Protein AF-A0AA42ED99-F1 (afdb_monomer_lite)

Organism: Glaesserella parasuis (NCBI:txid738)

InterPro domains:
  IPR004104 Gfo/Idh/MocA-like oxidoreductase, C-terminal [PF02894] (2-48)

pLDDT: mean 95.19, std 4.18, range [69.62, 98.44]

Structure (mmCIF, N/CA/C/O backbone):
data_AF-A0AA42ED99-F1
#
_entry.id   AF-A0AA42ED99-F1
#
loop_
_atom_site.group_PDB
_atom_site.id
_atom_site.type_symbol
_atom_site.label_atom_id
_atom_site.label_alt_id
_atom_site.label_comp_id
_atom_site.label_asym_id
_atom_site.label_entity_id
_atom_site.label_seq_id
_atom_site.pdbx_PDB_ins_code
_atom_site.Cartn_x
_atom_site.Cartn_y
_atom_site.Cartn_z
_atom_site.occupancy
_atom_site.B_iso_or_equiv
_atom_site.auth_seq_id
_atom_site.auth_comp_id
_atom_site.auth_asym_id
_atom_site.auth_atom_id
_atom_site.pdbx_PDB_model_num
ATOM 1 N N . MET A 1 1 ? 12.443 15.073 -10.761 1.00 88.12 1 MET A N 1
ATOM 2 C CA . MET A 1 1 ? 11.763 14.203 -11.748 1.00 88.12 1 MET A CA 1
ATOM 3 C C . MET A 1 1 ? 12.715 13.393 -12.637 1.00 88.12 1 MET A C 1
ATOM 5 O O . MET A 1 1 ? 12.234 12.721 -13.535 1.00 88.12 1 MET A O 1
ATOM 9 N N . LYS A 1 2 ? 14.037 13.385 -12.380 1.00 93.38 2 LYS A N 1
ATOM 10 C CA . LYS A 1 2 ? 15.023 12.699 -13.235 1.00 93.38 2 LYS A CA 1
ATOM 11 C C . LYS A 1 2 ? 14.783 11.186 -13.350 1.00 93.38 2 LYS A C 1
ATOM 13 O O . LYS A 1 2 ? 14.622 10.701 -14.454 1.00 93.38 2 LYS A O 1
ATOM 18 N N . TYR A 1 3 ? 14.646 10.480 -12.224 1.00 93.00 3 TYR A N 1
ATOM 19 C CA . TYR A 1 3 ? 14.434 9.025 -12.223 1.00 93.00 3 TYR A CA 1
ATOM 20 C C . TYR A 1 3 ? 13.175 8.610 -12.996 1.00 93.00 3 TYR A C 1
ATOM 22 O O . TYR A 1 3 ? 13.239 7.770 -13.882 1.00 93.00 3 TYR A O 1
ATOM 30 N N . LEU A 1 4 ? 12.044 9.269 -12.723 1.00 94.62 4 LEU A N 1
ATOM 31 C CA . LEU A 1 4 ? 10.802 9.055 -13.467 1.00 94.62 4 LEU A CA 1
ATOM 32 C C . LEU A 1 4 ? 10.993 9.303 -14.969 1.00 94.62 4 LEU A C 1
ATOM 34 O O . LEU A 1 4 ? 10.578 8.482 -15.777 1.00 94.62 4 LEU A O 1
ATOM 38 N N . ASN A 1 5 ? 11.621 10.422 -15.338 1.00 96.31 5 ASN A N 1
ATOM 39 C CA . ASN A 1 5 ? 11.872 10.751 -16.736 1.00 96.31 5 ASN A CA 1
ATOM 40 C C . ASN A 1 5 ? 12.718 9.675 -17.422 1.00 96.31 5 ASN A C 1
ATOM 42 O O . ASN A 1 5 ? 12.366 9.233 -18.508 1.00 96.31 5 ASN A O 1
ATOM 46 N N . ASP A 1 6 ? 13.798 9.231 -16.790 1.00 96.12 6 ASP A N 1
A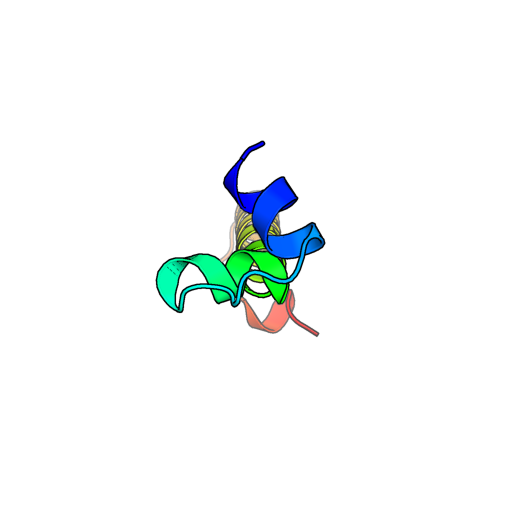TOM 47 C CA . ASP A 1 6 ? 14.702 8.242 -17.371 1.00 96.12 6 ASP A CA 1
ATOM 48 C C . ASP A 1 6 ? 14.005 6.878 -17.552 1.00 96.12 6 ASP A C 1
ATOM 50 O O . ASP A 1 6 ? 14.163 6.243 -18.595 1.00 96.12 6 ASP A O 1
ATOM 54 N N . ILE A 1 7 ? 13.156 6.465 -16.597 1.00 95.19 7 ILE A N 1
ATOM 55 C CA . ILE A 1 7 ? 12.301 5.269 -16.718 1.00 95.19 7 ILE A CA 1
ATOM 56 C C . ILE A 1 7 ? 11.345 5.390 -17.912 1.00 95.19 7 ILE A C 1
ATOM 58 O O . ILE A 1 7 ? 11.232 4.459 -18.707 1.00 95.19 7 ILE A O 1
ATOM 62 N N . LEU A 1 8 ? 10.697 6.547 -18.088 1.00 95.62 8 LEU A N 1
ATOM 63 C CA . LEU A 1 8 ? 9.808 6.797 -19.231 1.00 95.62 8 LEU A CA 1
ATOM 64 C C . LEU A 1 8 ? 10.547 6.786 -20.581 1.00 95.62 8 LEU A C 1
ATOM 66 O O . LEU A 1 8 ? 9.923 6.533 -21.608 1.00 95.62 8 LEU A O 1
ATOM 70 N N . HIS A 1 9 ? 11.863 7.017 -20.582 1.00 97.00 9 HIS A N 1
ATOM 71 C CA . HIS A 1 9 ? 12.726 6.948 -21.767 1.00 97.00 9 HIS A CA 1
ATO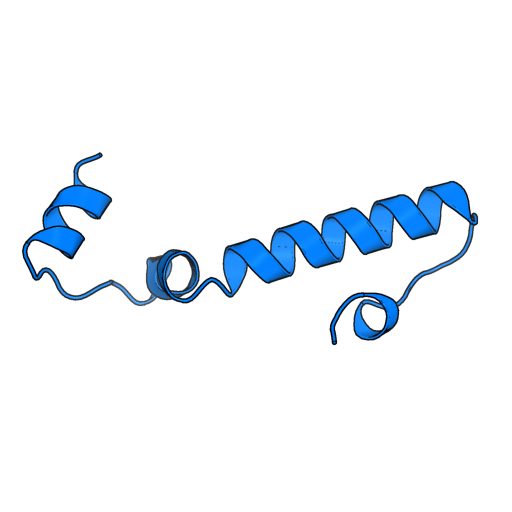M 72 C C . HIS A 1 9 ? 13.449 5.593 -21.922 1.00 97.00 9 HIS A C 1
ATOM 74 O O . HIS A 1 9 ? 14.363 5.478 -22.737 1.00 97.00 9 HIS A O 1
ATOM 80 N N . GLY A 1 10 ? 13.039 4.553 -21.185 1.00 93.38 10 GLY A N 1
ATOM 81 C CA . GLY A 1 10 ? 13.503 3.175 -21.393 1.00 93.38 10 GLY A CA 1
ATOM 82 C C . GLY A 1 10 ? 14.645 2.714 -20.485 1.00 93.38 10 GLY A C 1
ATOM 83 O O . GLY A 1 10 ? 15.208 1.643 -20.717 1.00 93.38 10 GLY A O 1
ATOM 84 N N . MET A 1 11 ? 14.991 3.476 -19.442 1.00 94.81 11 MET A N 1
ATOM 85 C CA . MET A 1 11 ? 15.862 2.977 -18.375 1.00 94.81 11 MET A CA 1
ATOM 86 C C . MET A 1 11 ? 15.211 1.770 -17.682 1.00 94.81 11 MET A C 1
ATOM 88 O O . MET A 1 11 ? 14.024 1.791 -17.358 1.00 94.81 11 M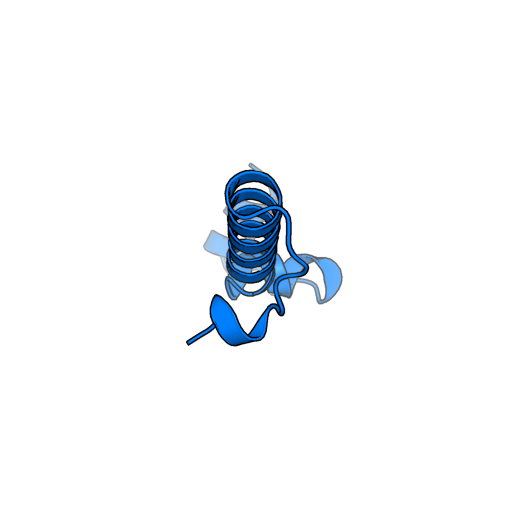ET A O 1
ATOM 92 N N . GLN A 1 12 ? 16.000 0.728 -17.411 1.00 93.50 12 GLN A N 1
ATOM 93 C CA . GLN A 1 12 ? 15.555 -0.401 -16.594 1.00 93.50 12 GLN A CA 1
ATOM 94 C C . GLN A 1 12 ? 15.472 0.013 -15.114 1.00 93.50 12 GLN A C 1
ATOM 96 O O . GLN A 1 12 ? 16.418 0.621 -14.602 1.00 93.50 12 GLN A O 1
ATOM 101 N N . PRO A 1 13 ? 14.371 -0.296 -14.411 1.00 90.00 13 PRO A N 1
ATOM 102 C CA . PRO A 1 13 ? 14.230 0.044 -13.004 1.00 90.00 13 PRO A CA 1
ATOM 103 C C . PRO A 1 13 ? 15.201 -0.742 -12.122 1.00 90.00 13 PRO A C 1
ATOM 105 O O . PRO A 1 13 ? 15.482 -1.913 -12.363 1.00 90.00 13 PRO A O 1
ATOM 108 N N . ASN A 1 14 ? 15.690 -0.083 -11.072 1.00 92.00 14 ASN A N 1
ATOM 109 C CA . ASN A 1 14 ? 16.547 -0.708 -10.066 1.00 92.00 14 ASN A CA 1
ATOM 110 C C . ASN A 1 14 ? 15.684 -1.518 -9.084 1.00 92.00 14 ASN A C 1
ATOM 112 O O . ASN A 1 14 ? 14.560 -1.110 -8.780 1.00 92.00 14 ASN A O 1
ATOM 116 N N . GLU A 1 15 ? 16.222 -2.609 -8.537 1.00 92.19 15 GLU A N 1
ATOM 117 C CA . GLU A 1 15 ? 15.544 -3.462 -7.550 1.00 92.19 15 GLU A CA 1
ATOM 118 C C . GLU A 1 15 ? 15.075 -2.671 -6.318 1.00 92.19 15 GLU A C 1
ATOM 120 O O . GLU A 1 15 ? 14.010 -2.946 -5.774 1.00 92.19 15 GLU A O 1
ATOM 125 N N . GLU A 1 16 ? 15.813 -1.631 -5.923 1.00 93.31 16 GLU A N 1
ATOM 126 C CA . GLU A 1 16 ? 15.449 -0.752 -4.804 1.00 93.31 16 GLU A CA 1
ATOM 127 C C . GLU A 1 16 ? 14.127 0.005 -5.036 1.00 93.31 16 GLU A C 1
ATOM 129 O O . GLU A 1 16 ? 13.321 0.163 -4.118 1.00 93.31 16 GLU A O 1
ATOM 134 N N . PHE A 1 17 ? 13.870 0.456 -6.269 1.00 94.06 17 PHE A N 1
ATOM 135 C CA . PHE A 1 17 ? 12.727 1.319 -6.594 1.00 94.06 17 PHE A CA 1
ATOM 136 C C . PHE A 1 17 ? 11.613 0.600 -7.351 1.00 94.06 17 PHE A C 1
ATOM 138 O O . PHE A 1 17 ? 10.554 1.186 -7.581 1.00 94.06 17 PHE A O 1
ATOM 145 N N . ILE A 1 18 ? 11.806 -0.669 -7.71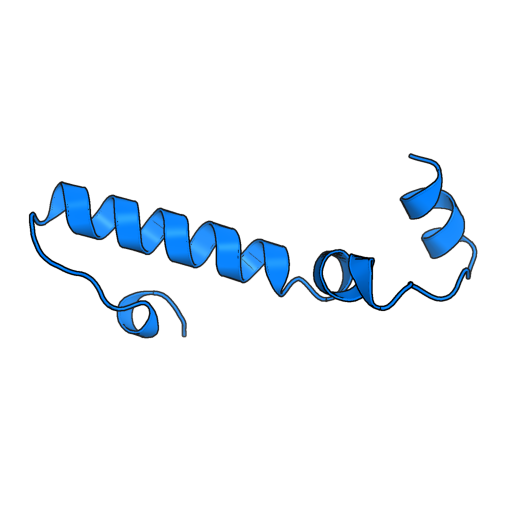8 1.00 95.31 18 ILE A N 1
ATOM 146 C CA . ILE A 1 18 ? 10.841 -1.427 -8.521 1.00 95.31 18 ILE A CA 1
ATOM 147 C C . ILE A 1 18 ? 9.451 -1.455 -7.874 1.00 95.31 18 ILE A C 1
ATOM 149 O O . ILE A 1 18 ? 8.443 -1.293 -8.559 1.00 95.31 18 ILE A O 1
ATOM 153 N N . LYS A 1 19 ? 9.385 -1.533 -6.538 1.00 95.19 19 LYS A N 1
ATOM 154 C CA . LYS A 1 19 ? 8.126 -1.547 -5.778 1.00 95.19 19 LYS A CA 1
ATOM 155 C C . LYS A 1 19 ? 7.318 -0.253 -5.884 1.00 95.19 19 LYS A C 1
ATOM 157 O O . LYS A 1 19 ? 6.105 -0.266 -5.670 1.00 95.19 19 LYS A O 1
ATOM 162 N N . LEU A 1 20 ? 7.978 0.859 -6.215 1.00 95.56 20 LEU A N 1
ATOM 163 C CA . LEU A 1 20 ? 7.325 2.143 -6.473 1.00 95.56 20 LEU A CA 1
ATOM 164 C C . LEU A 1 20 ? 6.655 2.174 -7.853 1.00 95.56 20 LEU A C 1
ATOM 166 O O . LEU A 1 20 ? 5.738 2.961 -8.063 1.00 95.56 20 LEU A O 1
ATOM 170 N N . LEU A 1 21 ? 7.087 1.310 -8.778 1.00 94.75 21 LEU A N 1
ATOM 171 C CA . LEU A 1 21 ? 6.540 1.198 -10.131 1.00 94.75 21 LEU A CA 1
ATOM 172 C C . LEU A 1 21 ? 5.491 0.084 -10.242 1.00 94.75 21 LEU A C 1
ATOM 174 O O . LEU A 1 21 ? 4.515 0.237 -10.969 1.00 94.75 21 LEU A O 1
ATOM 178 N N . THR A 1 22 ? 5.647 -1.016 -9.498 1.00 94.81 22 THR A N 1
ATOM 179 C CA . THR A 1 22 ? 4.676 -2.131 -9.481 1.00 94.81 22 THR A CA 1
ATOM 180 C C . THR A 1 22 ? 3.392 -1.806 -8.713 1.00 94.81 22 THR A C 1
ATOM 182 O O . THR A 1 22 ? 2.406 -2.535 -8.811 1.00 94.81 22 THR A O 1
ATOM 185 N N . GLY A 1 23 ? 3.394 -0.727 -7.925 1.00 93.56 23 GLY A N 1
ATOM 186 C CA . GLY A 1 23 ? 2.284 -0.335 -7.057 1.00 93.56 23 GLY A CA 1
ATOM 187 C C . GLY A 1 23 ? 2.234 -1.079 -5.718 1.00 93.56 23 GLY A C 1
ATOM 188 O O . GLY A 1 23 ? 1.375 -0.762 -4.897 1.00 93.56 23 GLY A O 1
ATOM 189 N N . GLU A 1 24 ? 3.153 -2.018 -5.461 1.00 94.81 24 GLU A N 1
ATOM 190 C CA . GLU A 1 24 ? 3.231 -2.773 -4.202 1.00 94.81 24 GLU A CA 1
ATOM 191 C C . GLU A 1 24 ? 3.401 -1.833 -3.002 1.00 94.81 24 GLU A C 1
ATOM 193 O O . GLU A 1 24 ? 2.619 -1.887 -2.055 1.00 94.81 24 GLU A O 1
ATOM 198 N N . ALA A 1 25 ? 4.373 -0.917 -3.070 1.00 94.56 25 ALA A N 1
ATOM 199 C CA . ALA A 1 25 ? 4.655 0.006 -1.974 1.00 94.56 25 ALA A CA 1
ATOM 200 C C . ALA A 1 25 ? 3.480 0.960 -1.705 1.00 94.56 25 ALA A C 1
ATOM 202 O O . ALA A 1 25 ? 3.140 1.218 -0.552 1.00 94.56 25 ALA A O 1
ATOM 203 N N . ALA A 1 26 ? 2.833 1.450 -2.768 1.00 95.75 26 ALA A N 1
ATOM 204 C CA . ALA A 1 26 ? 1.685 2.343 -2.650 1.00 95.75 26 ALA A CA 1
ATOM 205 C C . ALA A 1 26 ? 0.493 1.634 -1.989 1.00 95.75 26 ALA A C 1
ATOM 207 O O . ALA A 1 26 ? -0.070 2.148 -1.024 1.00 95.75 26 ALA A O 1
ATOM 208 N N . ARG A 1 27 ? 0.140 0.429 -2.457 1.00 96.31 27 ARG A N 1
ATOM 209 C CA . ARG A 1 27 ? -0.963 -0.354 -1.880 1.00 96.31 27 ARG A CA 1
ATOM 210 C C . ARG A 1 27 ? -0.677 -0.752 -0.435 1.00 96.31 27 ARG A C 1
ATOM 212 O O . ARG A 1 27 ? -1.554 -0.597 0.405 1.00 96.31 27 ARG A O 1
ATOM 219 N N . ALA A 1 28 ? 0.541 -1.199 -0.129 1.00 96.38 28 ALA A N 1
ATOM 220 C CA . ALA A 1 28 ? 0.930 -1.579 1.228 1.00 96.38 28 ALA A CA 1
ATOM 221 C C . ALA A 1 28 ? 0.850 -0.399 2.213 1.00 96.38 28 ALA A C 1
ATOM 223 O O . ALA A 1 28 ? 0.352 -0.558 3.330 1.00 96.38 28 ALA A O 1
ATOM 224 N N . ALA A 1 29 ? 1.296 0.791 1.792 1.00 97.25 29 ALA A N 1
ATOM 225 C CA . ALA A 1 29 ? 1.240 1.994 2.617 1.00 97.25 29 ALA A CA 1
ATOM 226 C C . ALA A 1 29 ? -0.205 2.390 2.952 1.00 97.25 29 ALA A C 1
ATOM 228 O O . ALA A 1 29 ? -0.524 2.615 4.120 1.00 97.25 29 ALA A O 1
ATOM 229 N N . ILE A 1 30 ? -1.088 2.426 1.948 1.00 97.56 30 ILE A N 1
ATOM 230 C CA . ILE A 1 30 ? -2.494 2.796 2.155 1.00 97.56 30 ILE A CA 1
ATOM 231 C C . ILE A 1 30 ? -3.242 1.719 2.945 1.00 97.56 3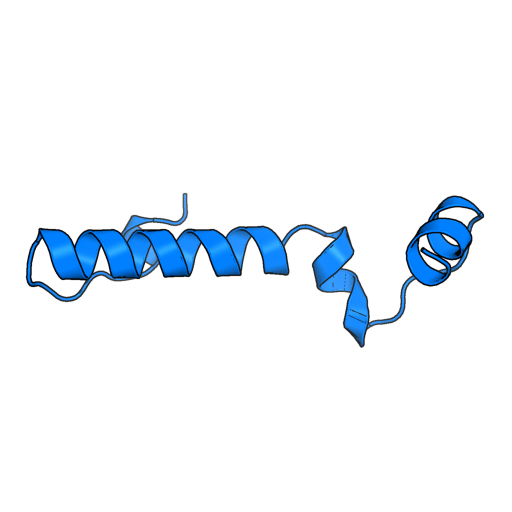0 ILE A C 1
ATOM 233 O O . ILE A 1 30 ? -3.916 2.055 3.912 1.00 97.56 30 ILE A O 1
ATOM 237 N N . ALA A 1 31 ? -3.045 0.434 2.637 1.00 97.38 31 ALA A N 1
ATOM 238 C CA . ALA A 1 31 ? -3.683 -0.653 3.381 1.00 97.38 31 ALA A CA 1
ATOM 239 C C . ALA A 1 31 ? -3.327 -0.620 4.880 1.00 97.38 31 ALA A C 1
ATOM 241 O O . ALA A 1 31 ? -4.180 -0.825 5.741 1.00 97.38 31 ALA A O 1
ATOM 242 N N . THR A 1 32 ? -2.073 -0.294 5.207 1.00 97.88 32 THR A N 1
ATOM 243 C CA . THR A 1 32 ? -1.639 -0.136 6.603 1.00 97.88 32 THR A CA 1
ATOM 244 C C . THR A 1 32 ? -2.265 1.097 7.258 1.00 97.88 32 THR A C 1
ATOM 246 O O . THR A 1 32 ? -2.681 1.036 8.414 1.00 97.88 32 THR A O 1
ATOM 249 N N . ALA A 1 33 ? -2.361 2.217 6.536 1.00 98.06 33 ALA A N 1
ATOM 250 C CA . ALA A 1 33 ? -3.005 3.427 7.042 1.00 98.06 33 ALA A CA 1
ATOM 251 C C . ALA A 1 33 ? -4.504 3.212 7.318 1.00 98.06 33 ALA A C 1
ATOM 253 O O . ALA A 1 33 ? -5.009 3.664 8.350 1.00 98.06 33 ALA A O 1
ATOM 254 N N . ASP A 1 34 ? -5.194 2.474 6.450 1.00 97.81 34 ASP A N 1
ATOM 255 C CA . ASP A 1 34 ? -6.602 2.115 6.615 1.00 97.81 34 ASP A CA 1
ATOM 256 C C . ASP A 1 34 ? -6.800 1.174 7.809 1.00 97.81 34 ASP A C 1
ATOM 258 O O . ASP A 1 34 ? -7.667 1.430 8.647 1.00 97.81 34 ASP A O 1
ATOM 262 N N . ALA A 1 35 ? -5.943 0.156 7.967 1.00 98.06 35 ALA A N 1
ATOM 263 C CA . ALA A 1 35 ? -5.960 -0.732 9.133 1.00 98.06 35 ALA A CA 1
ATOM 264 C C . ALA A 1 35 ? -5.769 0.044 10.447 1.00 98.06 35 ALA A C 1
ATOM 266 O O . ALA A 1 35 ? -6.520 -0.147 11.405 1.00 98.06 35 ALA A O 1
ATOM 267 N N . CYS A 1 36 ? -4.797 0.961 10.492 1.00 97.94 36 CYS A N 1
ATOM 268 C CA . CYS A 1 36 ? -4.557 1.824 11.650 1.00 97.94 36 CYS A CA 1
ATOM 269 C C . CYS A 1 36 ? -5.755 2.739 11.931 1.00 97.94 36 CYS A C 1
ATOM 271 O O . CYS A 1 36 ? -6.169 2.888 13.081 1.00 97.94 36 CYS A O 1
ATOM 273 N N . THR A 1 37 ? -6.343 3.323 10.887 1.00 98.44 37 THR A N 1
ATOM 274 C CA . THR A 1 37 ? -7.532 4.173 11.006 1.00 98.44 37 THR A CA 1
ATOM 275 C C . THR A 1 37 ? -8.713 3.388 11.574 1.00 98.44 37 THR A C 1
ATOM 277 O O . THR A 1 37 ? -9.384 3.860 12.495 1.00 98.44 37 THR A O 1
ATOM 280 N N . LEU A 1 38 ? -8.944 2.171 11.079 1.00 98.00 38 LEU A N 1
ATOM 281 C CA . LEU A 1 38 ? -9.990 1.280 11.577 1.00 98.00 38 LEU A CA 1
ATOM 282 C C . LEU A 1 38 ? -9.727 0.871 13.031 1.00 98.00 38 LEU A C 1
ATOM 284 O O . LEU A 1 38 ? -10.625 0.955 13.866 1.00 98.00 38 LEU A O 1
ATOM 288 N N . SER A 1 39 ? -8.481 0.527 13.359 1.00 98.25 39 SER A N 1
ATOM 289 C CA . SER A 1 39 ? -8.064 0.146 14.710 1.00 98.25 39 SER A CA 1
ATOM 290 C C . SER A 1 39 ? -8.332 1.251 15.731 1.00 98.25 39 SER A C 1
ATOM 292 O O . SER A 1 39 ? -8.900 0.988 16.793 1.00 98.25 39 SER A O 1
ATOM 294 N N . VAL A 1 40 ? -8.002 2.503 15.393 1.00 98.12 40 VAL A N 1
ATOM 295 C CA . VAL A 1 40 ? -8.279 3.667 16.248 1.00 98.12 40 VAL A CA 1
ATOM 296 C C . VAL A 1 40 ? -9.783 3.889 16.415 1.00 98.12 40 VAL A C 1
ATOM 298 O O . VAL A 1 40 ? -10.245 4.136 17.531 1.00 98.12 40 VAL A O 1
ATOM 301 N N . ARG A 1 41 ? -10.560 3.790 15.329 1.00 98.19 41 ARG A N 1
ATOM 302 C CA . ARG A 1 41 ? -12.016 4.015 15.351 1.00 98.19 41 ARG A CA 1
ATOM 303 C C . ARG A 1 41 ? -12.761 2.950 16.153 1.00 98.19 41 ARG A C 1
ATOM 305 O O . ARG A 1 41 ? -13.678 3.291 16.894 1.00 98.19 41 ARG A O 1
ATOM 312 N N . GLU A 1 42 ? -12.362 1.688 16.024 1.00 97.81 42 GLU A N 1
ATOM 313 C CA . GLU A 1 42 ? -13.031 0.547 16.660 1.00 97.81 42 GLU A CA 1
ATOM 314 C C . GLU A 1 42 ? -12.411 0.145 18.006 1.00 97.81 42 GLU A C 1
ATOM 316 O O . GLU A 1 42 ? -12.941 -0.724 18.694 1.00 97.81 42 GLU A O 1
ATOM 321 N N . LYS A 1 43 ? -11.303 0.785 18.411 1.00 97.69 43 LYS A N 1
ATOM 322 C CA . LYS A 1 43 ? -10.550 0.485 19.643 1.00 97.69 43 LYS A CA 1
ATOM 323 C C . LYS A 1 43 ? -10.195 -1.003 19.783 1.00 97.69 43 LYS A C 1
ATOM 325 O O . LYS A 1 43 ? -10.206 -1.553 20.885 1.00 97.69 43 LYS A O 1
ATOM 330 N N . ARG A 1 44 ? -9.850 -1.650 18.669 1.00 97.81 44 ARG A N 1
ATOM 331 C CA . ARG A 1 44 ? -9.405 -3.051 18.621 1.00 97.81 44 ARG A CA 1
ATOM 332 C C . ARG A 1 44 ? -8.197 -3.214 17.710 1.00 97.81 44 ARG A C 1
ATOM 334 O O . ARG A 1 44 ? -7.895 -2.339 16.902 1.00 97.81 44 ARG A O 1
ATOM 341 N N . ARG A 1 45 ? -7.517 -4.355 17.822 1.00 97.19 45 ARG A N 1
ATOM 342 C CA . ARG A 1 45 ? -6.504 -4.758 16.838 1.00 97.19 45 ARG A CA 1
ATOM 343 C C . ARG A 1 45 ? -7.207 -5.123 15.526 1.00 97.19 45 ARG A C 1
ATOM 345 O O . ARG A 1 45 ? -8.281 -5.728 15.557 1.00 97.19 45 ARG A O 1
ATOM 352 N N . VAL A 1 46 ? -6.607 -4.706 14.418 1.00 97.50 46 VAL A N 1
ATOM 353 C CA . VAL A 1 46 ? -7.072 -4.964 13.051 1.00 97.50 46 VAL A CA 1
ATOM 354 C C . VAL A 1 46 ? -5.942 -5.668 12.317 1.00 97.50 46 VAL A C 1
ATOM 356 O O . VAL A 1 46 ? -4.808 -5.186 12.335 1.00 97.50 46 VAL A O 1
ATOM 359 N N . GLU A 1 47 ? -6.246 -6.803 11.702 1.00 97.50 47 GLU A N 1
ATOM 360 C CA . GLU A 1 47 ? -5.303 -7.546 10.869 1.00 97.50 47 GLU A CA 1
ATOM 361 C C . GLU A 1 47 ? -5.305 -6.989 9.438 1.00 97.50 47 GLU A C 1
ATOM 363 O O . GLU A 1 47 ? -6.343 -6.589 8.914 1.00 97.50 47 GLU A O 1
ATOM 368 N N . LEU A 1 48 ? -4.152 -6.986 8.758 1.00 96.44 48 LEU A N 1
ATOM 369 C CA . LEU A 1 48 ? -4.062 -6.478 7.377 1.00 96.44 48 LEU A CA 1
ATOM 370 C C . LEU A 1 48 ? -4.927 -7.270 6.384 1.00 96.44 48 LEU A C 1
ATOM 372 O O . LEU A 1 48 ? -5.356 -6.717 5.374 1.00 96.44 48 LEU A O 1
ATOM 376 N N . SER A 1 49 ? -5.221 -8.540 6.675 1.00 96.62 49 SER A N 1
ATOM 377 C CA . SER A 1 49 ? -6.151 -9.364 5.893 1.00 96.62 49 SER A CA 1
ATOM 378 C C . SER A 1 49 ? -7.597 -8.857 5.925 1.00 96.62 49 SER A C 1
ATOM 380 O O . SER A 1 49 ? -8.392 -9.271 5.090 1.00 96.62 49 SER A O 1
ATOM 382 N N . GLU A 1 50 ? -7.950 -7.965 6.857 1.00 95.75 50 GLU A N 1
ATOM 383 C CA . GLU A 1 50 ? -9.254 -7.292 6.877 1.00 95.75 50 GLU A CA 1
ATOM 384 C C . GLU A 1 50 ? -9.333 -6.139 5.858 1.00 95.75 50 GLU A C 1
ATOM 386 O O . GLU A 1 50 ? -10.432 -5.719 5.506 1.00 95.75 50 GLU A O 1
ATOM 391 N N . I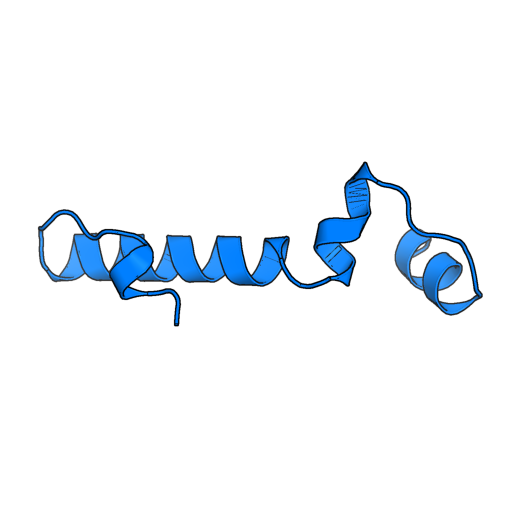LE A 1 51 ? -8.186 -5.628 5.386 1.00 95.81 51 ILE A N 1
ATOM 392 C CA . ILE A 1 51 ? -8.099 -4.495 4.447 1.00 95.81 51 ILE A CA 1
ATOM 393 C C . ILE A 1 51 ? -7.720 -4.946 3.033 1.00 95.81 51 ILE A C 1
ATOM 395 O O . ILE A 1 51 ? -8.187 -4.380 2.047 1.00 95.81 51 ILE A O 1
ATOM 399 N N . ILE A 1 52 ? -6.836 -5.937 2.919 1.00 92.62 52 ILE A N 1
ATOM 400 C CA . ILE A 1 52 ? -6.339 -6.427 1.632 1.00 92.62 52 ILE A CA 1
ATOM 401 C C . ILE A 1 52 ? -7.344 -7.443 1.061 1.00 92.62 52 ILE A C 1
ATOM 403 O O . ILE A 1 52 ? -7.727 -8.389 1.750 1.00 92.62 52 ILE A O 1
ATOM 407 N N . HIS A 1 53 ? -7.750 -7.252 -0.199 1.00 69.62 53 HIS A N 1
ATOM 408 C CA . HIS A 1 53 ? -8.643 -8.135 -0.961 1.00 69.62 53 HIS A CA 1
ATOM 409 C C . HIS A 1 53 ? -7.960 -8.671 -2.219 1.00 69.62 53 HIS A C 1
ATOM 411 O O . HIS A 1 53 ? -7.205 -7.895 -2.855 1.00 69.62 53 HIS A O 1
#

Radius of gyration: 15.87 Å; chains: 1; bounding box: 30×24×41 Å

Secondary structure (DSSP, 8-state):
-HHHHHHHTTPPPPTTTHHHHSSHHHHHHHHHHHHHHHHHHHTS---GGGT--

Foldseek 3Di:
DVVVVVVVVPDDDDPVCVCVVVCVVVCVVVLVVVQVVVCVVVVHHGDSVVRDD

Sequence (53 aa):
MKYLNDILHGMQPNEEFIKLLTGEAARAAIATADACTLSVREKRRVELSEIIH